Protein AF-A0A1G5HYI9-F1 (afdb_monomer_lite)

Secondary structure (DSSP, 8-state):
-HHHHHHHHHHHHHHHHHHHHHHHH---GGGGGGS-HHHHHHHHHHHHT----HHHHHHHHHHHHHHHHHHHHHHHHHHHHHHTT--HHHHHHHHHHHHHHHHHHIIIIIIIIIIIIS-HHHHH-GGGTT-GGGG-TTTTHHHHHHHHHHHHHHHHHHHHHHHH-

Sequence (165 aa):
MRLTIFLAIAGCVLLFAMIWVATVTMPFSALAKNFPIDVQDSLKPRIDSLPMSPIRVIGGILLILLMLAWLGLFIWGGIDGRNNDYRFWDHAIRFLIIGGAVKAFDIGCLDYILLTKTHFFQHYFPETEGCKGWQQFGYNRKQQIRQCIIIPICSFIGAWIFCYI

Radius of gyration: 17.91 Å; chains: 1; bounding box: 47×27×47 Å

pLDDT: mean 94.4, std 3.92, range [77.81, 98.56]

Foldseek 3Di:
DVLLVVLLVLLLVLVVVLVLLCLQQVLDLVVLVVFDPLLSVLCVVVSVVPDHDPSSVVSVVVSVVSVVVSVVSLVVLLVVCVVVVHALVSQLVSLCSSLVSNLCCCQPPVQACVQAVDCNNCVSVVSCPPPCRSNDRCPVVVVSVVSVVVSSVVSSVSSVVSNVD

Structure (mmCIF, N/CA/C/O backbone):
data_AF-A0A1G5HYI9-F1
#
_entry.id   AF-A0A1G5HYI9-F1
#
loop_
_atom_site.group_PDB
_atom_site.id
_atom_site.type_symbol
_atom_site.label_atom_id
_atom_site.label_alt_id
_atom_site.label_comp_id
_atom_site.label_asym_id
_atom_site.label_entity_id
_atom_site.label_seq_id
_atom_site.pdbx_PDB_ins_code
_atom_site.Cartn_x
_atom_site.Cartn_y
_atom_site.Cartn_z
_atom_site.occupancy
_atom_site.B_iso_or_equiv
_atom_site.auth_seq_id
_atom_site.auth_comp_id
_atom_site.auth_asym_id
_atom_site.auth_atom_id
_atom_site.pdbx_PDB_model_num
ATOM 1 N N . MET A 1 1 ? 6.435 -8.837 -18.883 1.00 77.81 1 MET A N 1
ATOM 2 C CA . MET A 1 1 ? 5.049 -8.364 -18.619 1.00 77.81 1 MET A CA 1
ATOM 3 C C . MET A 1 1 ? 4.222 -9.244 -17.688 1.00 77.81 1 MET A C 1
ATOM 5 O O . MET A 1 1 ? 3.650 -8.693 -16.758 1.00 77.81 1 MET A O 1
ATOM 9 N N . ARG A 1 2 ? 4.173 -10.576 -17.850 1.00 91.81 2 ARG A N 1
ATOM 10 C CA . ARG A 1 2 ? 3.378 -11.453 -16.959 1.00 91.81 2 ARG A CA 1
ATOM 11 C C . ARG A 1 2 ? 3.714 -11.288 -15.470 1.00 91.81 2 ARG A C 1
ATOM 13 O O . ARG A 1 2 ? 2.809 -11.091 -14.668 1.00 91.81 2 ARG A O 1
ATOM 20 N N . LEU A 1 3 ? 5.006 -11.264 -15.120 1.00 95.88 3 LEU A N 1
ATOM 21 C CA . LEU A 1 3 ? 5.424 -11.045 -13.731 1.00 95.88 3 LEU A CA 1
ATOM 22 C C . LEU A 1 3 ? 5.010 -9.662 -13.207 1.00 95.88 3 LEU A C 1
ATOM 24 O O . LEU A 1 3 ? 4.594 -9.554 -12.066 1.00 95.88 3 LEU A O 1
ATOM 28 N N . THR A 1 4 ? 5.059 -8.608 -14.027 1.00 97.00 4 THR A N 1
ATOM 29 C CA . THR A 1 4 ? 4.615 -7.264 -13.611 1.00 97.00 4 THR A CA 1
ATOM 30 C C . THR A 1 4 ? 3.149 -7.267 -13.188 1.00 97.00 4 THR A C 1
ATOM 32 O O . THR A 1 4 ? 2.813 -6.710 -12.150 1.00 97.00 4 THR A O 1
ATOM 35 N N . ILE A 1 5 ? 2.288 -7.929 -13.966 1.00 97.62 5 ILE A N 1
ATOM 36 C CA . ILE A 1 5 ? 0.861 -8.058 -13.651 1.00 97.62 5 ILE A CA 1
ATOM 37 C C . ILE A 1 5 ? 0.680 -8.860 -12.359 1.00 97.62 5 ILE A C 1
ATOM 39 O O . ILE A 1 5 ? -0.076 -8.446 -11.485 1.00 97.62 5 ILE A O 1
ATOM 43 N N . PHE A 1 6 ? 1.413 -9.965 -12.206 1.00 98.25 6 PHE A N 1
ATOM 44 C CA . PHE A 1 6 ? 1.390 -10.751 -10.974 1.00 98.25 6 PHE A CA 1
ATOM 45 C C . PHE A 1 6 ? 1.796 -9.916 -9.749 1.00 98.25 6 PHE A C 1
ATOM 47 O O . PHE A 1 6 ? 1.071 -9.906 -8.760 1.00 98.25 6 PHE A O 1
ATOM 54 N N . LEU A 1 7 ? 2.903 -9.169 -9.826 1.00 98.25 7 LEU A N 1
ATOM 55 C CA . LEU A 1 7 ? 3.381 -8.309 -8.738 1.00 98.25 7 LEU A CA 1
ATOM 56 C C . LEU A 1 7 ? 2.397 -7.175 -8.423 1.00 98.25 7 LEU A C 1
ATOM 58 O O . LEU A 1 7 ? 2.216 -6.840 -7.257 1.00 98.25 7 LEU A O 1
ATOM 62 N N . ALA A 1 8 ? 1.731 -6.613 -9.434 1.00 98.31 8 ALA A N 1
ATOM 63 C CA . ALA A 1 8 ? 0.683 -5.615 -9.243 1.00 98.31 8 ALA A CA 1
ATOM 64 C C . ALA A 1 8 ? -0.512 -6.191 -8.464 1.00 98.31 8 ALA A C 1
ATOM 66 O O . ALA A 1 8 ? -0.936 -5.609 -7.467 1.00 98.31 8 ALA A O 1
ATOM 67 N N . ILE A 1 9 ? -1.009 -7.366 -8.867 1.00 98.44 9 ILE A N 1
ATOM 68 C CA . ILE A 1 9 ? -2.105 -8.058 -8.173 1.00 98.44 9 ILE A CA 1
ATOM 69 C C . ILE A 1 9 ? -1.686 -8.431 -6.746 1.00 98.44 9 ILE A C 1
ATOM 71 O O . ILE A 1 9 ? -2.422 -8.155 -5.800 1.00 98.44 9 ILE A O 1
ATOM 75 N N . ALA A 1 10 ? -0.493 -9.005 -6.576 1.00 98.50 10 ALA A N 1
ATOM 76 C CA . ALA A 1 10 ? 0.056 -9.336 -5.265 1.00 98.50 10 ALA A CA 1
ATOM 77 C C . ALA A 1 10 ? 0.169 -8.089 -4.374 1.00 98.50 10 ALA A C 1
ATOM 79 O O . ALA A 1 10 ? -0.177 -8.146 -3.198 1.00 98.50 10 ALA A O 1
ATOM 80 N N . GLY A 1 11 ? 0.567 -6.944 -4.936 1.00 98.44 11 GLY A N 1
ATOM 81 C CA . GLY A 1 11 ? 0.605 -5.663 -4.234 1.00 98.44 11 GLY A CA 1
ATOM 82 C C . GLY A 1 11 ? -0.766 -5.223 -3.721 1.00 98.44 11 GLY A C 1
ATOM 83 O O . GLY A 1 11 ? -0.867 -4.777 -2.578 1.00 98.44 11 GLY A O 1
ATOM 84 N N . CYS A 1 12 ? -1.826 -5.389 -4.519 1.00 98.56 12 CYS A N 1
ATOM 85 C CA . CYS A 1 12 ? -3.200 -5.099 -4.096 1.00 98.56 12 CYS A CA 1
ATOM 86 C C . CYS A 1 12 ? -3.656 -6.032 -2.965 1.00 98.56 12 CYS A C 1
ATOM 88 O O . CYS A 1 12 ? -4.233 -5.571 -1.980 1.00 98.56 12 CYS A O 1
ATOM 90 N N . VAL A 1 13 ? -3.354 -7.330 -3.073 1.00 98.50 13 VAL A N 1
ATOM 91 C CA . VAL A 1 13 ? -3.676 -8.326 -2.036 1.00 98.50 13 VAL A CA 1
ATOM 92 C C . VAL A 1 13 ? -2.945 -8.012 -0.733 1.00 98.50 13 VAL A C 1
ATOM 94 O O . VAL A 1 13 ? -3.567 -8.009 0.326 1.00 98.50 13 VAL A O 1
ATOM 97 N N . LEU A 1 14 ? -1.648 -7.698 -0.797 1.00 98.50 14 LEU A N 1
ATOM 98 C CA . LEU A 1 14 ? -0.866 -7.307 0.375 1.00 98.50 14 LEU A CA 1
ATOM 99 C C . LEU A 1 14 ? -1.399 -6.018 1.003 1.00 98.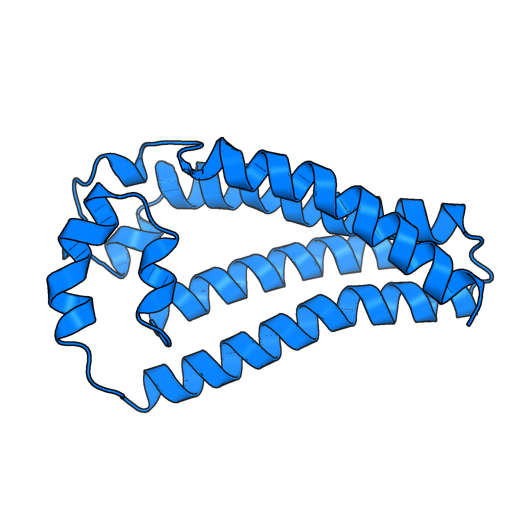50 14 LEU A C 1
ATOM 101 O O . LEU A 1 14 ? -1.490 -5.943 2.224 1.00 98.50 14 LEU A O 1
ATOM 105 N N . LEU A 1 15 ? -1.792 -5.025 0.198 1.00 97.88 15 LEU A N 1
ATOM 106 C CA . LEU A 1 15 ? -2.396 -3.797 0.717 1.00 97.88 15 LEU A CA 1
ATOM 107 C C . LEU A 1 15 ? -3.706 -4.083 1.459 1.00 97.88 15 LEU A C 1
ATOM 109 O O . LEU A 1 15 ? -3.879 -3.625 2.587 1.00 97.88 15 LEU A O 1
ATOM 113 N N . PHE A 1 16 ? -4.597 -4.882 0.868 1.00 98.06 16 PHE A N 1
ATOM 114 C CA . PHE A 1 16 ? -5.828 -5.297 1.537 1.00 98.06 16 PHE A CA 1
ATOM 115 C C . PHE A 1 16 ? -5.536 -6.068 2.831 1.00 98.06 16 PHE A C 1
ATOM 117 O O . PHE A 1 16 ? -6.118 -5.762 3.868 1.00 98.06 16 PHE A O 1
ATOM 124 N N . ALA A 1 17 ? -4.590 -7.011 2.804 1.00 98.31 17 ALA A N 1
ATOM 125 C CA . ALA A 1 17 ? -4.182 -7.765 3.985 1.00 98.31 17 ALA A CA 1
ATOM 126 C C . ALA A 1 17 ? -3.634 -6.849 5.092 1.00 98.31 17 ALA A C 1
ATOM 128 O O . ALA A 1 17 ? -3.970 -7.044 6.256 1.00 98.31 17 ALA A O 1
ATOM 129 N N . MET A 1 18 ? -2.851 -5.818 4.750 1.00 97.88 18 MET A N 1
ATOM 130 C CA . MET A 1 18 ? -2.369 -4.830 5.721 1.00 97.88 18 MET A CA 1
ATOM 131 C C . MET A 1 18 ? -3.524 -4.069 6.376 1.00 97.88 18 MET A C 1
ATOM 133 O O . MET A 1 18 ? -3.545 -3.954 7.601 1.00 97.88 18 MET A O 1
ATOM 137 N N . ILE A 1 19 ? -4.501 -3.594 5.593 1.00 96.25 19 ILE A N 1
ATOM 138 C CA . ILE A 1 19 ? -5.700 -2.931 6.132 1.00 96.25 19 ILE A CA 1
ATOM 139 C C . ILE A 1 19 ? -6.500 -3.883 7.014 1.00 96.25 19 ILE A C 1
ATOM 141 O O . ILE A 1 19 ? -6.939 -3.499 8.098 1.00 96.25 19 ILE A O 1
ATOM 145 N N . TRP A 1 20 ? -6.664 -5.131 6.588 1.00 96.88 20 TRP A N 1
ATOM 146 C CA . TRP A 1 20 ? -7.429 -6.113 7.337 1.00 96.88 20 TRP A CA 1
ATOM 147 C C . TRP A 1 20 ? -6.765 -6.456 8.672 1.00 96.88 20 TRP A C 1
ATOM 149 O O . TRP A 1 20 ? -7.416 -6.370 9.711 1.00 96.88 20 TRP A O 1
ATOM 159 N N . VAL A 1 21 ? -5.461 -6.744 8.675 1.00 97.31 21 VAL A N 1
ATOM 160 C CA . VAL A 1 21 ? -4.687 -6.987 9.901 1.00 97.31 21 VAL A CA 1
ATOM 161 C C . VAL A 1 21 ? -4.741 -5.767 10.815 1.00 97.31 21 VAL A C 1
ATOM 163 O O . VAL A 1 21 ? -5.081 -5.898 11.988 1.00 97.31 21 VAL A O 1
ATOM 166 N N . ALA A 1 22 ? -4.490 -4.570 10.277 1.00 95.50 22 ALA A N 1
ATOM 167 C CA . ALA A 1 22 ? -4.568 -3.327 11.037 1.00 95.50 22 ALA A CA 1
ATOM 168 C C . ALA A 1 22 ? -5.943 -3.132 11.697 1.00 95.50 22 ALA A C 1
ATOM 170 O O . ALA A 1 22 ? -6.004 -2.728 12.855 1.00 95.50 22 ALA A O 1
ATOM 171 N N . THR A 1 23 ? -7.022 -3.466 10.988 1.00 93.88 23 THR A N 1
ATOM 172 C CA . THR A 1 23 ? -8.408 -3.331 11.460 1.00 93.88 23 THR A CA 1
ATOM 173 C C . THR A 1 23 ? -8.754 -4.372 12.526 1.00 93.88 23 THR A C 1
ATOM 175 O O . THR A 1 23 ? -9.263 -4.020 13.585 1.00 93.88 23 THR A O 1
ATOM 178 N N . VAL A 1 24 ? -8.444 -5.648 12.281 1.00 93.94 24 VAL A N 1
ATOM 179 C CA . VAL A 1 24 ? -8.801 -6.764 13.173 1.00 93.94 24 VAL A CA 1
ATOM 180 C C . VAL A 1 24 ? -8.024 -6.701 14.477 1.00 93.94 24 VAL A C 1
ATOM 182 O O . VAL A 1 24 ? -8.589 -6.877 15.554 1.00 93.94 24 VAL A O 1
ATOM 185 N N . THR A 1 25 ? -6.709 -6.498 14.391 1.00 93.50 25 THR A N 1
ATOM 186 C CA . THR A 1 25 ? -5.848 -6.628 15.568 1.00 93.50 25 THR A CA 1
ATOM 187 C C . THR A 1 25 ? -5.612 -5.300 16.264 1.00 93.50 25 THR A C 1
ATOM 189 O O . THR A 1 25 ? -5.182 -5.312 17.408 1.00 93.50 25 THR A O 1
ATOM 192 N N . MET A 1 26 ? -5.829 -4.170 15.581 1.00 91.50 26 MET A N 1
ATOM 193 C CA . MET A 1 26 ? -5.533 -2.816 16.059 1.00 91.50 26 MET A CA 1
ATOM 194 C C . MET A 1 26 ? -4.188 -2.724 16.810 1.00 91.50 26 MET A C 1
ATOM 196 O O . MET A 1 26 ? -4.137 -2.418 18.009 1.00 91.50 26 MET A O 1
ATOM 200 N N . PRO A 1 27 ? -3.065 -3.045 16.136 1.00 90.62 27 PRO A N 1
ATOM 201 C CA . PRO A 1 27 ? -1.790 -3.244 16.818 1.00 90.62 27 PRO A CA 1
ATOM 202 C C . PRO A 1 27 ? -1.288 -1.943 17.460 1.00 90.62 27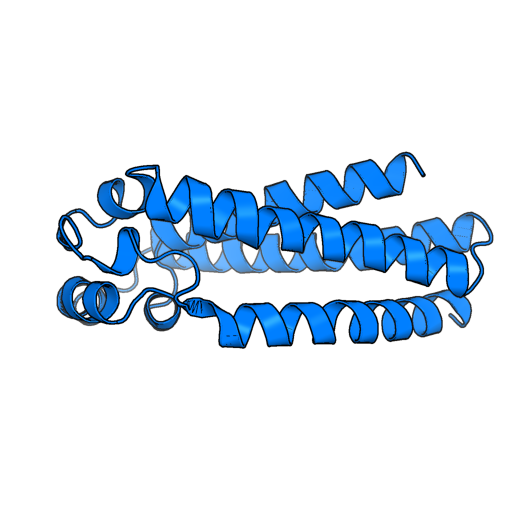 PRO A C 1
ATOM 204 O O . PRO A 1 27 ? -0.868 -1.936 18.618 1.00 90.62 27 PRO A O 1
ATOM 207 N N . PHE A 1 28 ? -1.454 -0.812 16.769 1.00 88.31 28 PHE A N 1
ATOM 208 C CA . PHE A 1 28 ? -1.051 0.511 17.241 1.00 88.31 28 PHE A CA 1
ATOM 209 C C . PHE A 1 28 ? -2.245 1.465 17.274 1.00 88.31 28 PHE A C 1
ATOM 211 O O . PHE A 1 28 ? -2.938 1.627 16.272 1.00 88.31 28 PHE A O 1
ATOM 218 N N . SER A 1 29 ? -2.436 2.169 18.393 1.00 85.62 29 SER A N 1
ATOM 219 C CA . SER A 1 29 ? -3.475 3.201 18.551 1.00 85.62 29 SER A CA 1
ATOM 220 C C . SER A 1 29 ? -3.373 4.306 17.495 1.00 85.62 29 SER A C 1
ATOM 222 O O . SER A 1 29 ? -4.381 4.817 17.016 1.00 85.62 29 SER A O 1
ATOM 224 N N . ALA A 1 30 ? -2.149 4.626 17.066 1.00 88.62 30 ALA A N 1
ATOM 225 C CA . ALA A 1 30 ? -1.880 5.623 16.035 1.00 88.62 30 ALA A CA 1
ATOM 226 C C . ALA A 1 30 ? -2.539 5.313 14.679 1.00 88.62 30 ALA A C 1
ATOM 228 O O . ALA A 1 30 ? -2.758 6.245 13.908 1.00 88.62 30 ALA A O 1
ATOM 229 N N . LEU A 1 31 ? -2.890 4.052 14.393 1.00 91.00 31 LEU A N 1
ATOM 230 C CA . LEU A 1 31 ? -3.578 3.680 13.153 1.00 91.00 31 LEU A CA 1
ATOM 231 C C . LEU A 1 31 ? -4.979 4.294 13.056 1.00 91.00 31 LEU A C 1
ATOM 233 O O . LEU A 1 31 ? -5.445 4.534 11.944 1.00 91.00 31 LEU A O 1
ATOM 237 N N . ALA A 1 32 ? -5.604 4.632 14.191 1.00 90.88 32 ALA A N 1
ATOM 238 C CA . ALA A 1 32 ? -6.917 5.269 14.219 1.00 90.88 32 ALA A CA 1
ATOM 239 C C . ALA A 1 32 ? -6.895 6.633 13.520 1.00 90.88 32 ALA A C 1
ATOM 241 O O . ALA A 1 32 ? -7.880 7.022 12.905 1.00 90.88 32 ALA A O 1
ATOM 242 N N . LYS A 1 33 ? -5.743 7.323 13.520 1.00 90.69 33 LYS A N 1
ATOM 243 C CA . LYS A 1 33 ? -5.561 8.630 12.865 1.00 90.69 33 LYS A CA 1
ATOM 244 C C . LYS A 1 33 ? -5.813 8.600 11.356 1.00 90.69 33 LYS A C 1
ATOM 246 O O . LYS A 1 33 ? -5.977 9.656 10.752 1.00 90.69 33 LYS A O 1
ATOM 251 N N . ASN A 1 34 ? -5.808 7.413 10.749 1.00 89.94 34 ASN A N 1
ATOM 252 C CA . ASN A 1 34 ? -6.082 7.244 9.328 1.00 89.94 34 ASN A CA 1
ATOM 253 C C . ASN A 1 34 ? -7.585 7.234 9.008 1.00 89.94 34 ASN A C 1
ATOM 255 O O . ASN A 1 34 ? -7.941 7.371 7.839 1.00 89.94 34 ASN A O 1
ATOM 259 N N . PHE A 1 35 ? -8.463 7.078 10.002 1.00 92.25 35 PHE A N 1
ATOM 260 C CA . PHE A 1 35 ? -9.914 7.100 9.812 1.00 92.25 35 PHE A CA 1
ATOM 261 C C . PHE A 1 35 ? -10.471 8.531 9.708 1.00 92.25 35 PHE A C 1
ATOM 263 O O . PHE A 1 35 ? -9.777 9.492 10.047 1.00 92.25 35 PHE A O 1
ATOM 270 N N . PRO A 1 36 ? -11.719 8.711 9.245 1.00 93.12 36 PRO A N 1
ATOM 271 C CA . PRO A 1 36 ? -12.428 9.988 9.337 1.00 93.12 36 PRO A CA 1
ATOM 272 C C . PRO A 1 36 ? -12.506 10.528 10.776 1.00 93.12 36 PRO A C 1
ATOM 274 O O . PRO A 1 36 ? -12.447 9.764 11.734 1.00 93.12 36 PRO A O 1
ATOM 277 N N . ILE A 1 37 ? -12.636 11.846 10.943 1.00 92.00 37 ILE A N 1
ATOM 278 C CA . ILE A 1 37 ? -12.540 12.501 12.264 1.00 92.00 37 ILE A CA 1
ATOM 279 C C . ILE A 1 37 ? -13.660 12.048 13.217 1.00 92.00 37 ILE A C 1
ATOM 281 O O . ILE A 1 37 ? -13.390 11.719 14.364 1.00 92.00 37 ILE A O 1
ATOM 285 N N . ASP A 1 38 ? -14.899 11.953 12.739 1.00 94.06 38 ASP A N 1
ATOM 286 C CA . ASP A 1 38 ? -16.041 11.501 13.545 1.00 94.06 38 ASP A CA 1
ATOM 287 C C . ASP A 1 38 ? -15.916 10.032 13.982 1.00 94.06 38 ASP A C 1
ATOM 289 O O . ASP A 1 38 ? -16.304 9.659 15.093 1.00 94.06 38 ASP A O 1
ATOM 293 N N . VAL A 1 39 ? -15.315 9.202 13.127 1.00 94.69 39 VAL A N 1
ATOM 294 C CA . VAL A 1 39 ? -14.937 7.825 13.459 1.00 94.69 39 VAL A CA 1
ATOM 295 C C . VAL A 1 39 ? -13.847 7.810 14.529 1.00 94.69 39 VAL A C 1
ATOM 297 O O . VAL A 1 39 ? -13.940 7.033 15.476 1.00 94.69 39 VAL A O 1
ATOM 300 N N . GLN A 1 40 ? -12.823 8.661 14.408 1.00 94.31 40 GLN A N 1
ATOM 301 C CA . GLN A 1 40 ? -11.752 8.765 15.405 1.00 94.31 40 GLN A CA 1
ATOM 302 C C . GLN A 1 40 ? -12.303 9.118 16.784 1.00 94.31 40 GLN A C 1
ATOM 304 O O . GLN A 1 40 ? -11.935 8.472 17.764 1.00 94.31 40 GLN A O 1
ATOM 309 N N . ASP A 1 41 ? -13.197 10.103 16.850 1.00 94.56 41 ASP A N 1
ATOM 310 C CA . ASP A 1 41 ? -13.810 10.547 18.100 1.00 94.56 41 ASP A CA 1
ATOM 311 C C . ASP A 1 41 ? -14.629 9.426 18.752 1.00 94.56 41 ASP A C 1
ATOM 313 O O . ASP A 1 41 ? -14.520 9.198 19.957 1.00 94.56 41 ASP A O 1
ATOM 317 N N . SER A 1 42 ? -15.378 8.671 17.944 1.00 94.44 42 SER A N 1
ATOM 318 C CA . SER A 1 42 ? -16.186 7.535 18.410 1.00 94.44 42 SER A CA 1
ATOM 319 C C . SER A 1 42 ? -15.323 6.350 18.863 1.00 94.44 42 SER A C 1
ATOM 321 O O . SER A 1 42 ? -15.662 5.654 19.817 1.00 94.44 42 SER A O 1
ATOM 323 N N . LEU A 1 43 ? -14.173 6.137 18.216 1.00 93.38 43 LEU A N 1
ATOM 324 C CA . LEU A 1 43 ? -13.248 5.048 18.530 1.00 93.38 43 LEU A CA 1
ATOM 325 C C . LEU A 1 43 ? -12.343 5.368 19.731 1.00 93.38 43 LEU A C 1
ATOM 327 O O . LEU A 1 43 ? -11.837 4.457 20.390 1.00 93.38 43 LEU A O 1
ATOM 331 N N . LYS A 1 44 ? -12.134 6.654 20.036 1.00 92.19 44 LYS A N 1
ATOM 332 C CA . LYS A 1 44 ? -11.192 7.135 21.055 1.00 92.19 44 LYS A CA 1
ATOM 333 C C . LYS A 1 44 ? -11.326 6.441 22.419 1.00 92.19 44 LYS A C 1
ATOM 335 O O . LYS A 1 44 ? -10.294 5.987 22.912 1.00 92.19 44 LYS A O 1
ATOM 340 N N . PRO A 1 45 ? -12.530 6.253 23.006 1.00 92.31 45 PRO A N 1
ATOM 341 C CA . PRO A 1 45 ? -12.661 5.575 24.296 1.00 92.31 45 PRO A CA 1
ATOM 342 C C . PRO A 1 45 ? -12.083 4.156 24.284 1.00 92.31 45 PRO A C 1
ATOM 344 O O . PRO A 1 45 ? -11.385 3.770 25.218 1.00 92.31 45 PRO A O 1
ATOM 347 N N . ARG A 1 46 ? -12.307 3.401 23.197 1.00 89.56 46 ARG A N 1
ATOM 348 C CA . ARG A 1 46 ? -11.745 2.057 23.019 1.00 89.56 46 ARG A CA 1
ATOM 349 C C . ARG A 1 46 ? -10.231 2.104 22.858 1.00 89.56 46 ARG A C 1
ATOM 351 O O . ARG A 1 46 ? -9.540 1.272 23.437 1.00 89.56 46 ARG A O 1
ATOM 358 N N . ILE A 1 47 ? -9.710 3.048 22.070 1.00 88.19 47 ILE A N 1
ATOM 359 C CA . ILE A 1 47 ? -8.263 3.214 21.855 1.00 88.19 47 ILE A CA 1
ATOM 360 C C . ILE A 1 47 ? -7.529 3.531 23.157 1.00 88.19 47 ILE A C 1
ATOM 362 O O . ILE A 1 47 ? -6.485 2.933 23.419 1.00 88.19 47 ILE A O 1
ATOM 366 N N . ASP A 1 48 ? -8.081 4.427 23.971 1.00 87.50 48 ASP A N 1
ATOM 367 C CA . ASP A 1 48 ? -7.475 4.850 25.234 1.00 87.50 48 ASP A CA 1
ATOM 368 C C . ASP A 1 48 ? -7.510 3.725 26.282 1.00 87.50 48 ASP A C 1
ATOM 370 O O . ASP A 1 48 ? -6.592 3.599 27.092 1.00 87.50 48 ASP A O 1
ATOM 374 N N . SER A 1 49 ? -8.526 2.858 26.233 1.00 85.44 49 SER A N 1
ATOM 375 C CA . SER A 1 49 ? -8.663 1.715 27.139 1.00 85.44 49 SER A CA 1
ATOM 376 C C . SER A 1 49 ? -8.035 0.416 26.624 1.00 85.44 49 SER A C 1
ATOM 378 O O . SER A 1 49 ? -8.126 -0.600 27.309 1.00 85.44 49 SER A O 1
ATOM 380 N N . LEU A 1 50 ? -7.461 0.388 25.414 1.00 82.44 50 LEU A N 1
ATOM 381 C CA . LEU A 1 50 ? -6.982 -0.838 24.764 1.00 82.44 50 LEU A CA 1
ATOM 382 C C . LEU A 1 50 ? -5.665 -1.315 25.410 1.00 82.44 50 LEU A C 1
ATOM 384 O O . LEU A 1 50 ? -4.609 -0.724 25.147 1.00 82.44 50 LEU A O 1
ATOM 388 N N . PRO A 1 51 ? -5.662 -2.416 26.191 1.00 83.38 51 PRO A N 1
ATOM 389 C CA . PRO A 1 51 ? -4.431 -2.935 26.776 1.00 83.38 51 PRO A CA 1
ATOM 390 C C . PRO A 1 51 ? -3.531 -3.525 25.686 1.00 83.38 51 PRO A C 1
ATOM 392 O O . PRO A 1 51 ? -3.996 -3.913 24.606 1.00 83.38 51 PRO A O 1
ATOM 395 N N . MET A 1 52 ? -2.228 -3.627 25.954 1.00 81.62 52 MET A N 1
ATOM 396 C CA . MET A 1 52 ? -1.369 -4.469 25.121 1.00 81.62 52 MET A CA 1
ATOM 397 C C . MET A 1 52 ? -1.768 -5.931 25.319 1.00 81.62 52 MET A C 1
ATOM 399 O O . MET A 1 52 ? -1.775 -6.434 26.438 1.00 81.62 52 MET A O 1
ATOM 403 N N . SER A 1 53 ? -2.116 -6.601 24.222 1.00 88.88 53 SER A N 1
ATOM 404 C CA . SER A 1 53 ? -2.540 -8.000 24.211 1.00 88.88 53 SER A CA 1
ATOM 405 C C . SER A 1 53 ? -1.695 -8.809 23.220 1.00 88.88 53 SER A C 1
ATOM 407 O O . SER A 1 53 ? -1.150 -8.231 22.271 1.00 88.88 53 SER A O 1
ATOM 409 N N . PRO A 1 54 ? -1.598 -10.143 23.378 1.00 92.62 54 PRO A N 1
ATOM 410 C CA . PRO A 1 54 ? -0.864 -10.992 22.438 1.00 92.62 54 PRO A CA 1
ATOM 411 C C . PRO A 1 54 ? -1.324 -10.820 20.984 1.00 92.62 54 PRO A C 1
ATOM 413 O O . PRO A 1 54 ? -0.498 -10.781 20.078 1.00 92.62 54 PRO A O 1
ATOM 416 N N . ILE A 1 55 ? -2.628 -10.619 20.760 1.00 91.94 55 ILE A N 1
ATOM 417 C CA . ILE A 1 55 ? -3.205 -10.381 19.427 1.00 91.94 55 ILE A CA 1
ATOM 418 C C . ILE A 1 55 ? -2.643 -9.100 18.800 1.00 91.94 55 ILE A C 1
ATOM 420 O O . ILE A 1 55 ? -2.321 -9.091 17.615 1.00 91.94 55 ILE A O 1
ATOM 424 N N . ARG A 1 56 ? -2.468 -8.031 19.586 1.00 93.25 56 ARG A N 1
ATOM 425 C CA . ARG A 1 56 ? -1.895 -6.765 19.102 1.00 93.25 56 ARG A CA 1
ATOM 426 C C . ARG A 1 56 ? -0.419 -6.902 18.756 1.00 93.25 56 ARG A C 1
ATOM 428 O O . ARG A 1 56 ? 0.019 -6.352 17.750 1.00 93.25 56 ARG A O 1
ATOM 435 N N . VAL A 1 57 ? 0.335 -7.658 19.554 1.00 95.12 57 VAL A N 1
ATOM 436 C CA . VAL A 1 57 ? 1.751 -7.949 19.277 1.00 95.12 57 VAL A CA 1
ATOM 437 C C . VAL A 1 57 ? 1.884 -8.757 17.987 1.00 95.12 57 VAL A C 1
ATOM 439 O O . VAL A 1 57 ? 2.628 -8.359 17.093 1.00 95.12 57 VAL A O 1
ATOM 442 N N . ILE A 1 58 ? 1.114 -9.840 17.854 1.00 96.19 58 ILE A N 1
ATOM 443 C CA . ILE A 1 58 ? 1.090 -10.675 16.646 1.00 96.19 58 ILE A CA 1
ATOM 444 C C . ILE A 1 58 ? 0.669 -9.846 15.431 1.00 96.19 58 ILE A C 1
ATOM 446 O O . ILE A 1 58 ? 1.322 -9.907 14.393 1.00 96.19 58 ILE A O 1
ATOM 450 N N . GLY A 1 59 ? -0.371 -9.024 15.567 1.00 96.56 59 GLY A N 1
ATOM 451 C CA . GLY A 1 59 ? -0.826 -8.118 14.521 1.00 96.56 59 GLY A CA 1
ATOM 452 C C . GLY A 1 59 ? 0.238 -7.112 14.090 1.00 96.56 59 GLY A C 1
ATOM 453 O O . GLY A 1 59 ? 0.409 -6.869 12.900 1.00 96.56 59 GLY A O 1
ATOM 454 N N . GLY A 1 60 ? 1.005 -6.570 15.040 1.00 96.56 60 GLY A N 1
ATOM 455 C CA . GLY A 1 60 ? 2.124 -5.673 14.759 1.00 96.56 60 GLY A CA 1
ATOM 456 C C . GLY A 1 60 ? 3.243 -6.369 13.985 1.00 96.56 60 GLY A C 1
ATOM 457 O O . GLY A 1 60 ? 3.704 -5.843 12.975 1.00 96.56 60 GLY A O 1
ATOM 458 N N . ILE A 1 61 ? 3.631 -7.577 14.410 1.00 97.50 61 ILE A N 1
ATOM 459 C CA . ILE A 1 61 ? 4.620 -8.404 13.702 1.00 97.50 61 ILE A CA 1
ATOM 460 C C . ILE A 1 61 ? 4.131 -8.711 12.284 1.00 97.50 61 ILE A C 1
ATOM 462 O O . ILE A 1 61 ? 4.864 -8.506 11.320 1.00 97.50 61 ILE A O 1
ATOM 466 N N . LEU A 1 62 ? 2.880 -9.150 12.142 1.00 98.00 62 LEU A N 1
ATOM 467 C CA . LEU A 1 62 ? 2.296 -9.489 10.849 1.00 98.00 62 LEU A CA 1
ATOM 468 C C . LEU A 1 62 ? 2.229 -8.271 9.921 1.00 98.00 62 LEU A C 1
ATOM 470 O O . LEU A 1 62 ? 2.567 -8.384 8.747 1.00 98.00 62 LEU A O 1
ATOM 474 N N . LEU A 1 63 ? 1.864 -7.098 10.442 1.00 97.50 63 LEU A N 1
ATOM 475 C CA . LEU A 1 63 ? 1.842 -5.857 9.672 1.00 97.50 63 LEU A CA 1
ATOM 476 C C . LEU A 1 63 ? 3.243 -5.478 9.165 1.00 97.50 63 LEU A C 1
ATOM 478 O O . LEU A 1 63 ? 3.384 -5.089 8.007 1.00 97.50 63 LEU A O 1
ATOM 482 N N . ILE A 1 64 ? 4.284 -5.648 9.991 1.00 97.81 64 ILE A N 1
ATOM 483 C CA . ILE A 1 64 ? 5.680 -5.437 9.577 1.00 97.81 64 ILE A CA 1
ATOM 484 C C . ILE A 1 64 ? 6.069 -6.427 8.476 1.00 97.81 64 ILE A C 1
ATOM 486 O O . ILE A 1 64 ? 6.618 -6.012 7.459 1.00 97.81 64 ILE A O 1
ATOM 490 N N . LEU A 1 65 ? 5.756 -7.716 8.635 1.00 98.44 65 LEU A N 1
ATOM 491 C CA . LEU A 1 65 ? 6.056 -8.738 7.627 1.00 98.44 65 LEU A CA 1
ATOM 492 C C . LEU A 1 65 ? 5.352 -8.454 6.294 1.00 98.44 65 LEU A C 1
ATOM 494 O O . LEU A 1 65 ? 5.974 -8.571 5.241 1.00 98.44 65 LEU A O 1
ATOM 498 N N . LEU A 1 66 ? 4.086 -8.031 6.328 1.00 98.25 66 LEU A N 1
ATOM 499 C CA . LEU A 1 66 ? 3.339 -7.639 5.131 1.00 98.25 66 LEU A CA 1
ATOM 500 C C . LEU A 1 66 ? 3.942 -6.398 4.464 1.00 98.25 66 LEU A C 1
ATOM 502 O O . LEU A 1 66 ? 4.049 -6.358 3.240 1.00 98.25 66 LEU A O 1
ATOM 506 N N . MET A 1 67 ? 4.389 -5.413 5.248 1.00 97.25 67 MET A N 1
ATOM 507 C CA . MET A 1 67 ? 5.066 -4.227 4.721 1.00 97.25 67 MET A CA 1
ATOM 508 C C . MET A 1 67 ? 6.413 -4.585 4.075 1.00 97.25 67 MET A C 1
ATOM 510 O O . MET A 1 67 ? 6.727 -4.093 2.992 1.00 97.25 67 MET A O 1
ATOM 514 N N . LEU A 1 68 ? 7.186 -5.484 4.693 1.00 98.31 68 LEU A N 1
ATOM 515 C CA . LEU A 1 68 ? 8.429 -6.009 4.122 1.00 98.31 68 LEU A CA 1
ATOM 516 C C . LEU A 1 68 ? 8.171 -6.802 2.838 1.00 98.31 68 LEU A C 1
ATOM 518 O O . LEU A 1 68 ? 8.892 -6.617 1.862 1.00 98.31 68 LEU A O 1
ATOM 522 N N . ALA A 1 69 ? 7.127 -7.635 2.801 1.00 98.19 69 ALA A N 1
ATOM 523 C CA . ALA A 1 69 ? 6.724 -8.353 1.595 1.00 98.19 69 ALA A CA 1
ATOM 524 C C . ALA A 1 69 ? 6.318 -7.382 0.476 1.00 98.19 69 ALA A C 1
ATOM 526 O O . ALA A 1 69 ? 6.720 -7.563 -0.672 1.00 98.19 69 ALA A O 1
ATOM 527 N N . TRP A 1 70 ? 5.583 -6.318 0.813 1.00 97.50 70 TRP A N 1
ATOM 528 C CA . TRP A 1 70 ? 5.174 -5.293 -0.143 1.00 97.50 70 TRP A CA 1
ATOM 529 C C . TRP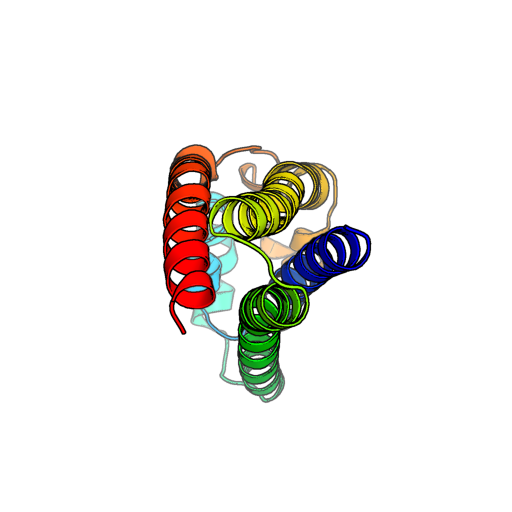 A 1 70 ? 6.382 -4.550 -0.730 1.00 97.50 70 TRP A C 1
ATOM 531 O O . TRP A 1 70 ? 6.465 -4.396 -1.945 1.00 97.50 70 TRP A O 1
ATOM 541 N N . LEU A 1 71 ? 7.367 -4.173 0.095 1.00 97.12 71 LEU A N 1
ATOM 542 C CA . LEU A 1 71 ? 8.646 -3.625 -0.383 1.00 97.12 71 LEU A CA 1
ATOM 543 C C . LEU A 1 71 ? 9.428 -4.646 -1.224 1.00 97.12 71 LEU A C 1
ATOM 545 O O . LEU A 1 71 ? 9.990 -4.306 -2.267 1.00 97.12 71 LEU A O 1
ATOM 549 N N . GLY A 1 72 ? 9.410 -5.910 -0.802 1.00 97.56 72 GLY A N 1
ATOM 550 C CA . GLY A 1 72 ? 10.023 -7.034 -1.498 1.00 97.56 72 GLY A CA 1
ATOM 551 C C . GLY A 1 72 ? 9.512 -7.210 -2.927 1.00 97.56 72 GLY A C 1
ATOM 552 O O . GLY A 1 72 ? 10.306 -7.553 -3.796 1.00 97.56 72 GLY A O 1
ATOM 553 N N . LEU A 1 73 ? 8.241 -6.896 -3.216 1.00 97.31 73 LEU A N 1
ATOM 554 C CA . LEU A 1 73 ? 7.703 -6.928 -4.585 1.00 97.31 73 LEU A CA 1
ATOM 555 C C . LEU A 1 73 ? 8.461 -5.986 -5.530 1.00 97.31 73 LEU A C 1
ATOM 557 O O . LEU A 1 73 ? 8.747 -6.359 -6.669 1.00 97.31 73 LEU A O 1
ATOM 561 N N . PHE A 1 74 ? 8.797 -4.777 -5.070 1.00 96.56 74 PHE A N 1
ATOM 562 C CA . PHE A 1 74 ? 9.537 -3.800 -5.875 1.00 96.56 74 PHE A CA 1
ATOM 563 C C . PHE A 1 74 ? 10.997 -4.208 -6.034 1.00 96.56 74 PHE A C 1
ATOM 565 O O . PHE A 1 74 ? 11.533 -4.122 -7.137 1.00 96.56 74 PHE A O 1
ATOM 572 N N . ILE A 1 75 ? 11.620 -4.716 -4.967 1.00 97.38 75 ILE A N 1
ATOM 573 C CA . ILE A 1 75 ? 12.995 -5.223 -5.025 1.00 97.38 75 ILE A CA 1
ATOM 574 C C . ILE A 1 75 ? 13.082 -6.401 -5.997 1.00 97.38 75 ILE A C 1
ATOM 576 O O . ILE A 1 75 ? 13.920 -6.402 -6.894 1.00 97.38 75 ILE A O 1
ATOM 580 N N . TRP A 1 76 ? 12.170 -7.366 -5.878 1.00 97.69 76 TRP A N 1
ATOM 581 C CA . TRP A 1 76 ? 12.095 -8.513 -6.774 1.00 97.69 76 TRP A CA 1
ATOM 582 C C . TRP A 1 76 ? 11.815 -8.092 -8.217 1.00 97.69 76 TRP A C 1
ATOM 584 O O . TRP A 1 76 ? 12.481 -8.561 -9.132 1.00 97.69 76 TRP A O 1
ATOM 594 N N . GLY A 1 77 ? 10.880 -7.162 -8.436 1.00 97.12 77 GLY A N 1
ATOM 595 C CA . GLY A 1 77 ? 10.611 -6.607 -9.763 1.00 97.12 77 GLY A CA 1
ATOM 596 C C . GLY A 1 77 ? 11.817 -5.881 -10.373 1.00 97.12 77 GLY A C 1
ATOM 597 O O . GLY A 1 77 ? 11.971 -5.880 -11.596 1.00 97.12 77 GLY A O 1
ATOM 598 N N . GLY A 1 78 ? 12.676 -5.292 -9.543 1.00 96.81 78 GLY A N 1
ATOM 599 C CA . GLY A 1 78 ? 13.955 -4.715 -9.947 1.00 96.81 78 GLY A CA 1
ATOM 600 C C . GLY A 1 78 ? 14.989 -5.774 -10.320 1.00 96.81 78 GLY A C 1
ATOM 601 O O . GLY A 1 78 ? 15.507 -5.756 -11.430 1.00 96.81 78 GLY A O 1
ATOM 602 N N . ILE A 1 79 ? 15.235 -6.745 -9.440 1.00 96.50 79 ILE A N 1
ATOM 603 C CA . ILE A 1 79 ? 16.193 -7.836 -9.688 1.00 96.50 79 ILE A CA 1
ATOM 604 C C . ILE A 1 79 ? 15.794 -8.648 -10.927 1.00 96.50 79 ILE A C 1
ATOM 606 O O . ILE A 1 79 ? 16.625 -8.898 -11.795 1.00 96.50 79 ILE A O 1
ATOM 610 N N . ASP A 1 80 ? 14.516 -9.014 -11.051 1.00 96.69 80 ASP A N 1
ATOM 611 C CA . ASP A 1 80 ? 14.002 -9.715 -12.230 1.00 96.69 80 ASP A CA 1
ATOM 612 C C . ASP A 1 80 ? 14.191 -8.886 -13.501 1.00 96.69 80 ASP A C 1
ATOM 614 O O . ASP A 1 80 ? 14.624 -9.422 -14.513 1.00 96.69 80 ASP A O 1
ATOM 618 N N . GLY A 1 81 ? 13.899 -7.582 -13.466 1.00 95.19 81 GLY A N 1
ATOM 619 C CA . GLY A 1 81 ? 14.086 -6.734 -14.644 1.00 95.19 81 GLY A CA 1
ATOM 620 C C . GLY A 1 81 ? 15.548 -6.715 -15.094 1.00 95.19 81 GLY A C 1
ATOM 621 O O . GLY A 1 81 ? 15.819 -6.914 -16.274 1.00 95.19 81 GLY A O 1
ATOM 622 N N . ARG A 1 82 ? 16.486 -6.592 -14.148 1.00 93.38 82 ARG A N 1
ATOM 623 C CA . ARG A 1 82 ? 17.923 -6.635 -14.435 1.00 93.38 82 ARG A CA 1
ATOM 624 C C . ARG A 1 82 ? 18.342 -7.962 -15.067 1.00 93.38 82 ARG A C 1
ATOM 626 O O . ARG A 1 82 ? 19.050 -7.961 -16.065 1.00 93.38 82 ARG A O 1
ATOM 633 N N . ASN A 1 83 ? 17.876 -9.083 -14.520 1.00 94.44 83 ASN A N 1
ATOM 634 C CA . ASN A 1 83 ? 18.168 -10.416 -15.057 1.00 94.44 83 ASN A CA 1
ATOM 635 C C . ASN A 1 83 ? 17.585 -10.650 -16.464 1.00 94.44 83 ASN A C 1
ATOM 637 O O . ASN A 1 83 ? 17.914 -11.646 -17.099 1.00 94.44 83 ASN A O 1
ATOM 641 N N . ASN A 1 84 ? 16.706 -9.760 -16.930 1.00 94.00 84 ASN A N 1
ATOM 642 C CA . ASN A 1 84 ? 16.101 -9.775 -18.258 1.00 94.00 84 ASN A CA 1
ATOM 643 C C . ASN A 1 84 ? 16.494 -8.530 -19.085 1.00 94.00 84 ASN A C 1
ATOM 645 O O . ASN A 1 84 ? 15.734 -8.126 -19.966 1.00 94.00 84 ASN A O 1
ATOM 649 N N . ASP A 1 85 ? 17.634 -7.901 -18.774 1.00 94.25 85 ASP A N 1
ATOM 650 C CA . ASP A 1 85 ? 18.219 -6.764 -19.505 1.00 94.25 85 ASP A CA 1
ATOM 651 C C . ASP A 1 85 ? 17.298 -5.533 -19.637 1.00 94.25 85 ASP A C 1
ATOM 653 O O . ASP A 1 85 ? 17.337 -4.797 -20.628 1.00 94.25 85 ASP A O 1
ATOM 657 N N . TYR A 1 86 ? 16.449 -5.287 -18.633 1.00 95.75 86 TYR A N 1
ATOM 658 C CA . TYR A 1 86 ? 15.583 -4.107 -18.615 1.00 95.75 86 TYR A CA 1
ATOM 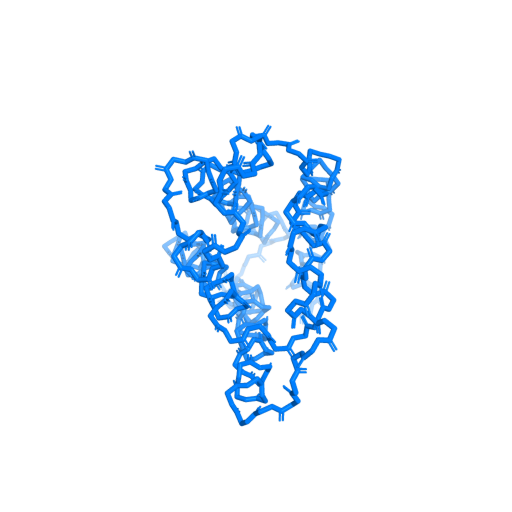659 C C . TYR A 1 86 ? 16.423 -2.833 -18.567 1.00 95.75 86 TYR A C 1
ATOM 661 O O . TYR A 1 86 ? 17.342 -2.681 -17.763 1.00 95.75 86 TYR A O 1
ATOM 669 N N . ARG A 1 87 ? 16.059 -1.866 -19.408 1.00 95.38 87 ARG A N 1
ATOM 670 C CA . ARG A 1 87 ? 16.642 -0.525 -19.383 1.00 95.38 87 ARG A CA 1
ATOM 671 C C . ARG A 1 87 ? 15.876 0.334 -18.382 1.00 95.38 87 ARG A C 1
ATOM 673 O O . ARG A 1 87 ? 14.808 -0.038 -17.892 1.00 95.38 87 ARG A O 1
ATOM 680 N N . PHE A 1 88 ? 16.385 1.537 -18.121 1.00 96.94 88 PHE A N 1
ATOM 681 C CA . PHE A 1 88 ? 15.749 2.503 -17.218 1.00 96.94 88 PHE A CA 1
ATOM 682 C C . PHE A 1 88 ? 14.229 2.627 -17.430 1.00 96.94 88 PHE A C 1
ATOM 684 O O . PHE A 1 88 ? 13.455 2.516 -16.481 1.00 96.94 88 PHE A O 1
ATOM 691 N N . TRP A 1 89 ? 13.784 2.812 -18.676 1.00 96.88 89 TRP A N 1
ATOM 692 C CA . TRP A 1 89 ? 12.362 2.991 -18.976 1.00 96.88 89 TRP A CA 1
ATOM 693 C C . TRP A 1 89 ? 11.529 1.730 -18.747 1.00 96.88 89 TRP A C 1
ATOM 695 O O . TRP A 1 89 ? 10.390 1.844 -18.302 1.00 96.88 89 TRP A O 1
ATOM 705 N N . ASP A 1 90 ? 12.093 0.542 -18.961 1.00 96.56 90 ASP A N 1
ATOM 706 C CA . ASP A 1 90 ? 11.402 -0.722 -18.701 1.00 96.56 90 ASP A CA 1
ATOM 707 C C . ASP A 1 90 ? 11.145 -0.902 -17.198 1.00 96.56 90 ASP A C 1
ATOM 709 O O . ASP A 1 90 ? 10.035 -1.256 -16.783 1.00 96.56 90 ASP A O 1
ATOM 713 N N . HIS A 1 91 ? 12.136 -0.573 -16.362 1.00 96.88 91 HIS A N 1
ATOM 714 C CA . HIS A 1 91 ? 11.964 -0.530 -14.910 1.00 96.88 91 HIS A CA 1
ATOM 715 C C . HIS A 1 91 ? 10.966 0.542 -14.473 1.00 96.88 91 HIS A C 1
ATOM 717 O O . HIS A 1 91 ? 10.082 0.260 -13.663 1.00 96.88 91 HIS A O 1
ATOM 723 N N . ALA A 1 92 ? 11.077 1.756 -15.018 1.00 97.69 92 ALA A N 1
ATOM 724 C CA . ALA A 1 92 ? 10.200 2.863 -14.656 1.00 97.69 92 ALA A CA 1
ATOM 725 C C . ALA A 1 92 ? 8.739 2.520 -14.962 1.00 97.69 92 ALA A C 1
ATOM 727 O O . ALA A 1 92 ? 7.884 2.625 -14.084 1.00 97.69 92 ALA A O 1
ATOM 728 N N . ILE A 1 93 ? 8.459 2.026 -16.171 1.00 97.69 93 ILE A N 1
ATOM 729 C CA . ILE A 1 93 ? 7.117 1.604 -16.584 1.00 97.69 93 ILE A CA 1
ATOM 730 C C . ILE A 1 93 ? 6.622 0.455 -15.703 1.00 97.69 93 ILE A C 1
ATOM 732 O O . ILE A 1 93 ? 5.481 0.487 -15.246 1.00 97.69 93 ILE A O 1
ATOM 736 N N . ARG A 1 94 ? 7.464 -0.541 -15.398 1.00 97.50 94 ARG A N 1
ATOM 737 C CA . ARG A 1 94 ? 7.093 -1.643 -14.497 1.00 97.50 94 ARG A CA 1
ATOM 738 C C . ARG A 1 94 ? 6.677 -1.138 -13.114 1.00 97.50 94 ARG A C 1
ATOM 740 O O . ARG A 1 94 ? 5.622 -1.541 -12.625 1.00 97.50 94 ARG A O 1
ATOM 747 N N . PHE A 1 95 ? 7.474 -0.278 -12.485 1.00 98.00 95 PHE A N 1
ATOM 748 C CA . PHE A 1 95 ? 7.167 0.243 -11.152 1.00 98.00 95 PHE A CA 1
ATOM 749 C C . PHE A 1 95 ? 5.960 1.182 -11.156 1.00 98.00 95 PHE A C 1
ATOM 751 O O . PHE A 1 95 ? 5.142 1.104 -10.240 1.00 98.00 95 PHE A O 1
ATOM 758 N N . LEU A 1 96 ? 5.776 1.966 -12.222 1.00 98.38 96 LEU A N 1
ATOM 759 C CA . LEU A 1 96 ? 4.571 2.766 -12.436 1.00 98.38 96 LEU A CA 1
ATOM 760 C C . LEU A 1 96 ? 3.319 1.894 -12.564 1.00 98.38 96 LEU A C 1
ATOM 762 O O . LEU A 1 96 ? 2.300 2.223 -11.966 1.00 98.38 96 LEU A O 1
ATOM 766 N N . ILE A 1 97 ? 3.384 0.775 -13.292 1.00 98.25 97 ILE A N 1
ATOM 767 C CA . ILE A 1 97 ? 2.259 -0.165 -13.412 1.00 98.25 97 ILE A CA 1
ATOM 768 C C . ILE A 1 97 ? 1.919 -0.763 -12.046 1.00 98.25 97 ILE A C 1
ATOM 770 O O . ILE A 1 97 ? 0.756 -0.755 -11.656 1.00 98.25 97 ILE A O 1
ATOM 774 N N . ILE A 1 98 ? 2.915 -1.258 -11.304 1.00 98.12 98 ILE A N 1
ATOM 775 C CA . ILE A 1 98 ? 2.692 -1.881 -9.990 1.00 98.12 98 ILE A CA 1
ATOM 776 C C . ILE A 1 98 ? 2.142 -0.847 -8.999 1.00 98.12 98 ILE A C 1
ATOM 778 O O . ILE A 1 98 ? 1.073 -1.051 -8.426 1.00 98.12 98 ILE A O 1
ATOM 782 N N . GLY A 1 99 ? 2.832 0.282 -8.825 1.00 97.88 99 GLY A N 1
ATOM 783 C CA . GLY A 1 99 ? 2.422 1.339 -7.901 1.00 97.88 99 GLY A CA 1
ATOM 784 C C . GLY A 1 99 ? 1.085 1.970 -8.288 1.00 97.88 99 GLY A C 1
ATOM 785 O O . GLY A 1 99 ? 0.234 2.189 -7.430 1.00 97.88 99 GLY A O 1
ATOM 786 N N . GLY A 1 100 ? 0.866 2.204 -9.582 1.00 97.94 100 GLY A N 1
ATOM 787 C CA . GLY A 1 100 ? -0.385 2.725 -10.123 1.00 97.94 100 GLY A CA 1
ATOM 788 C C . GLY A 1 100 ? -1.560 1.769 -9.925 1.00 97.94 100 GLY A C 1
ATOM 789 O O . GLY A 1 100 ? -2.627 2.214 -9.516 1.00 97.94 100 GLY A O 1
ATOM 790 N N . ALA A 1 101 ? -1.369 0.463 -10.133 1.00 98.12 101 ALA A N 1
ATOM 791 C CA . ALA A 1 101 ? -2.404 -0.542 -9.892 1.00 98.12 101 ALA A CA 1
ATOM 792 C C . ALA A 1 101 ? -2.785 -0.625 -8.408 1.00 98.12 101 ALA A C 1
ATOM 794 O O . ALA A 1 101 ? -3.969 -0.557 -8.079 1.00 98.12 101 ALA A O 1
ATOM 795 N N . VAL A 1 102 ? -1.790 -0.687 -7.513 1.00 98.00 102 VAL A N 1
ATOM 796 C CA . VAL A 1 102 ? -2.018 -0.650 -6.059 1.00 98.00 102 VAL A CA 1
ATOM 797 C C . VAL A 1 102 ? -2.761 0.624 -5.671 1.00 98.00 102 VAL A C 1
ATOM 799 O O . VAL A 1 102 ? -3.679 0.580 -4.855 1.00 98.00 102 VAL A O 1
ATOM 802 N N . LYS A 1 103 ? -2.418 1.760 -6.289 1.00 97.38 103 LYS A N 1
ATOM 803 C CA . LYS A 1 103 ? -3.060 3.033 -5.978 1.00 97.38 103 LYS A CA 1
ATOM 804 C C . LYS A 1 103 ? -4.488 3.146 -6.498 1.00 97.38 103 LYS A C 1
ATOM 806 O O . LYS A 1 103 ? -5.358 3.665 -5.806 1.00 97.38 103 LYS A O 1
ATOM 811 N N . ALA A 1 104 ? -4.738 2.654 -7.704 1.00 97.62 104 ALA A N 1
ATOM 812 C CA . ALA A 1 104 ? -6.082 2.573 -8.256 1.00 97.62 104 ALA A CA 1
ATOM 813 C C . ALA A 1 104 ? -6.964 1.642 -7.410 1.00 97.62 104 ALA A C 1
ATOM 815 O O . ALA A 1 104 ? -8.118 1.971 -7.143 1.00 97.62 104 ALA A O 1
ATOM 816 N N . PHE A 1 105 ? -6.409 0.520 -6.939 1.00 97.88 105 PHE A N 1
ATOM 817 C CA . PHE A 1 105 ? -7.089 -0.394 -6.025 1.00 97.88 105 PHE A CA 1
ATOM 818 C C . PHE A 1 105 ? -7.395 0.256 -4.672 1.00 97.88 105 PHE A C 1
ATOM 820 O O . PHE A 1 105 ? -8.509 0.122 -4.181 1.00 97.88 105 PHE A O 1
ATOM 827 N N . ASP A 1 106 ? -6.453 1.003 -4.099 1.00 96.19 106 ASP A N 1
ATOM 828 C CA . ASP A 1 106 ? -6.669 1.781 -2.875 1.00 96.19 106 ASP A CA 1
ATOM 829 C C . ASP A 1 106 ? -7.866 2.736 -3.018 1.00 96.19 106 ASP A C 1
ATOM 831 O O . ASP A 1 106 ? -8.822 2.656 -2.255 1.00 96.19 106 ASP A O 1
ATOM 835 N N . ILE A 1 107 ? -7.889 3.561 -4.069 1.00 95.56 107 ILE A N 1
ATOM 836 C CA . ILE A 1 107 ? -8.966 4.540 -4.291 1.00 95.56 107 ILE A CA 1
ATOM 837 C C . ILE A 1 107 ? -10.308 3.859 -4.601 1.00 95.56 107 ILE A C 1
ATOM 839 O O . ILE A 1 107 ? -11.346 4.220 -4.051 1.00 95.56 107 ILE A O 1
ATOM 843 N N . GLY A 1 108 ? -10.316 2.907 -5.534 1.00 95.38 108 GLY A N 1
ATOM 844 C CA . GLY A 1 108 ? -11.552 2.310 -6.039 1.00 95.38 108 GLY A CA 1
ATOM 845 C C . GLY A 1 108 ? -12.105 1.210 -5.137 1.00 95.38 108 GLY A C 1
ATOM 846 O O . GLY A 1 108 ? -13.304 1.151 -4.886 1.00 95.38 108 GLY A O 1
ATOM 847 N N . CYS A 1 109 ? -11.248 0.324 -4.639 1.00 95.81 109 CYS A N 1
ATOM 848 C CA . CYS A 1 109 ? -11.678 -0.798 -3.814 1.00 95.81 109 CYS A CA 1
ATOM 849 C C . CYS A 1 109 ? -11.719 -0.418 -2.337 1.00 95.81 109 CYS A C 1
ATOM 851 O O . CYS A 1 109 ? -12.747 -0.614 -1.705 1.00 95.81 109 CYS A O 1
ATOM 853 N N . LEU A 1 110 ? -10.645 0.143 -1.778 1.00 94.69 110 LEU A N 1
ATOM 854 C CA . LEU A 1 110 ? -10.577 0.376 -0.333 1.00 94.69 110 LEU A CA 1
ATOM 855 C C . LEU A 1 110 ? -11.371 1.625 0.068 1.00 94.69 110 LEU A C 1
ATOM 857 O O . LEU A 1 110 ? -12.322 1.530 0.840 1.00 94.69 110 LEU A O 1
ATOM 861 N N . ASP A 1 111 ? -11.050 2.778 -0.511 1.00 92.38 111 ASP A N 1
ATOM 862 C CA . ASP A 1 111 ? -11.675 4.052 -0.146 1.00 92.38 111 ASP A CA 1
ATOM 863 C C . ASP A 1 111 ? -13.121 4.177 -0.632 1.00 92.38 111 ASP A C 1
ATOM 865 O O . ASP A 1 111 ? -13.926 4.841 0.017 1.00 92.38 111 ASP A O 1
ATOM 869 N N . TYR A 1 112 ? -13.471 3.592 -1.782 1.00 93.69 112 TYR A N 1
ATOM 870 C CA . TYR A 1 112 ? -14.839 3.653 -2.296 1.00 93.69 112 TYR A CA 1
ATOM 871 C C . TYR A 1 112 ? -15.668 2.439 -1.872 1.00 93.69 112 TYR A C 1
ATOM 873 O O . TYR A 1 112 ? -16.644 2.609 -1.142 1.00 93.69 112 TYR A O 1
ATOM 881 N N . ILE A 1 113 ? -15.311 1.219 -2.288 1.00 94.62 113 ILE A N 1
ATOM 882 C CA . ILE A 1 113 ? -16.144 0.036 -2.012 1.00 94.62 113 ILE A CA 1
ATOM 883 C C . ILE A 1 113 ? -16.092 -0.344 -0.527 1.00 94.62 113 ILE A C 1
ATOM 885 O O . ILE A 1 113 ? -17.124 -0.311 0.139 1.00 94.62 113 ILE A O 1
ATOM 889 N N . LEU A 1 114 ? -14.916 -0.684 0.003 1.00 94.31 114 LEU A N 1
ATOM 890 C CA . LEU A 1 114 ? -14.749 -1.226 1.352 1.00 94.31 114 LEU A CA 1
ATOM 891 C C . LEU A 1 114 ? -15.211 -0.223 2.412 1.00 94.31 114 LEU A C 1
ATOM 893 O O . LEU A 1 114 ? -15.975 -0.588 3.300 1.00 94.31 114 LEU A O 1
ATOM 897 N N . LEU A 1 115 ? -14.808 1.041 2.2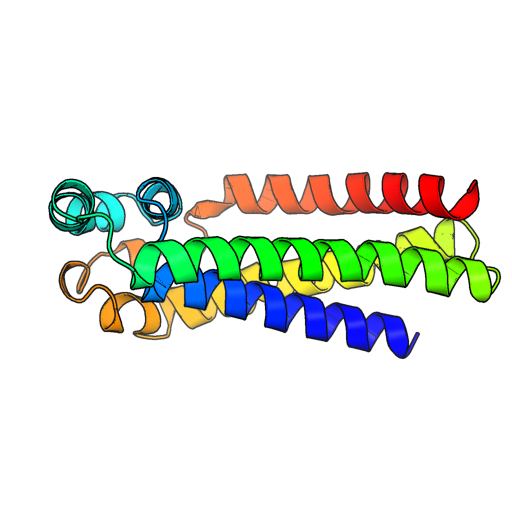87 1.00 92.44 115 LEU A N 1
ATOM 898 C CA . LEU A 1 115 ? -15.167 2.090 3.236 1.00 92.44 115 LEU A CA 1
ATOM 899 C C . LEU A 1 115 ? -16.655 2.469 3.170 1.00 92.44 115 LEU A C 1
ATOM 901 O O . LEU A 1 115 ? -17.305 2.518 4.210 1.00 92.44 115 LEU A O 1
ATOM 905 N N . THR A 1 116 ? -17.189 2.744 1.967 1.00 91.44 116 THR A N 1
ATOM 906 C CA . THR A 1 116 ? -18.512 3.394 1.824 1.00 91.44 116 THR A CA 1
ATOM 907 C C . THR A 1 116 ? -19.657 2.451 1.485 1.00 91.44 116 THR A C 1
ATOM 909 O O . THR A 1 116 ? -20.814 2.758 1.774 1.00 91.44 116 THR A O 1
ATOM 912 N N . LYS A 1 117 ? -19.368 1.315 0.841 1.00 92.56 117 LYS A N 1
ATOM 913 C CA . LYS A 1 117 ? -20.386 0.378 0.336 1.00 92.56 117 LYS A CA 1
ATOM 914 C C . LYS A 1 117 ? -20.485 -0.904 1.145 1.00 92.56 117 LYS A C 1
ATOM 916 O O . LYS A 1 117 ? -21.439 -1.650 0.950 1.00 92.56 117 LYS A O 1
ATOM 921 N N . THR A 1 118 ? -19.535 -1.164 2.039 1.00 92.25 118 THR A N 1
ATOM 922 C CA . THR A 1 118 ? -19.561 -2.344 2.906 1.00 92.25 118 THR A CA 1
ATOM 923 C C . THR A 1 118 ? -19.621 -1.950 4.376 1.00 92.25 118 THR A C 1
ATOM 925 O O . THR A 1 118 ? -19.255 -0.839 4.743 1.00 92.25 118 THR A O 1
ATOM 928 N N . HIS A 1 119 ? -20.042 -2.890 5.222 1.00 93.69 119 HIS A N 1
ATOM 929 C CA . HIS A 1 119 ? -19.993 -2.750 6.680 1.00 93.69 119 HIS A CA 1
ATOM 930 C C . HIS A 1 119 ? -18.685 -3.302 7.277 1.00 93.69 119 HIS A C 1
ATOM 932 O O . HIS A 1 119 ? -18.662 -3.754 8.420 1.00 93.69 119 HIS A O 1
ATOM 938 N N . PHE A 1 120 ? -17.598 -3.335 6.494 1.00 95.31 120 PHE A N 1
ATOM 939 C CA . PHE A 1 120 ? -16.346 -3.975 6.901 1.00 95.31 120 PHE A CA 1
ATOM 940 C C . PHE A 1 120 ? -15.784 -3.381 8.195 1.00 95.31 120 PHE A C 1
ATOM 942 O O . PHE A 1 120 ? -15.483 -4.122 9.125 1.00 95.31 120 PHE A O 1
ATOM 949 N N . PHE A 1 121 ? -15.674 -2.053 8.293 1.00 94.25 121 PHE A N 1
ATOM 950 C CA . PHE A 1 121 ? -15.123 -1.412 9.490 1.00 94.25 121 PHE A CA 1
ATOM 951 C C . PHE A 1 121 ? -16.092 -1.466 10.671 1.00 94.25 121 PHE A C 1
ATOM 953 O O . PHE A 1 121 ? -15.667 -1.720 11.792 1.00 94.25 121 PHE A O 1
ATOM 960 N N . GLN A 1 122 ? -17.391 -1.311 10.423 1.00 94.88 122 GLN A N 1
ATOM 961 C CA . GLN A 1 122 ? -18.445 -1.354 11.437 1.00 94.88 122 GLN A CA 1
ATOM 962 C C . GLN A 1 122 ? -18.575 -2.751 12.054 1.00 94.88 122 GLN A C 1
ATOM 964 O O . GLN A 1 122 ? -18.887 -2.874 13.231 1.00 94.88 122 GLN A O 1
ATOM 969 N N . HIS A 1 123 ? -18.261 -3.807 11.299 1.00 95.25 123 HIS A N 1
ATOM 970 C CA . HIS A 1 123 ? -18.183 -5.162 11.839 1.00 95.25 123 HIS A CA 1
ATOM 971 C C . HIS A 1 123 ? -17.122 -5.294 12.949 1.00 95.25 123 HIS A C 1
ATOM 973 O O . HIS A 1 123 ? -17.347 -5.990 13.935 1.00 95.25 123 HIS A O 1
ATOM 979 N N . TYR A 1 124 ? -15.978 -4.612 12.814 1.00 93.88 124 TYR A N 1
ATOM 980 C CA . TYR A 1 124 ? -14.888 -4.642 13.803 1.00 93.88 124 TYR A CA 1
ATOM 981 C C . TYR A 1 124 ? -14.976 -3.524 14.856 1.00 93.88 124 TYR A C 1
ATOM 983 O O . TYR A 1 124 ? -14.474 -3.676 15.979 1.00 93.88 124 TYR A O 1
ATOM 991 N N . PHE A 1 125 ? -15.619 -2.413 14.501 1.00 94.31 125 PHE A N 1
ATOM 992 C CA . PHE A 1 125 ? -15.816 -1.212 15.311 1.00 94.31 125 PHE A CA 1
ATOM 993 C C . PHE A 1 125 ? -17.309 -0.840 15.355 1.00 94.31 125 PHE A C 1
ATOM 995 O O . PHE A 1 125 ? -17.696 0.191 14.791 1.00 94.31 125 PHE A O 1
ATOM 1002 N N . PRO A 1 126 ? -18.170 -1.662 15.982 1.00 95.31 126 PRO A N 1
ATOM 1003 C CA . PRO A 1 126 ? -19.615 -1.414 16.027 1.00 95.31 126 PRO A CA 1
ATOM 1004 C C . PRO A 1 126 ? -19.973 -0.067 16.669 1.00 95.31 126 PRO A C 1
ATOM 1006 O O . PRO A 1 126 ? -20.942 0.571 16.281 1.00 95.31 126 PRO A O 1
ATOM 1009 N N . GLU A 1 127 ? -19.145 0.437 17.583 1.00 94.88 127 GLU A N 1
ATOM 1010 C CA . GLU A 1 127 ? -19.269 1.763 18.198 1.00 94.88 127 GLU A CA 1
ATOM 1011 C C . GLU A 1 127 ? -19.159 2.937 17.207 1.00 94.88 127 GLU A C 1
ATOM 1013 O O . GLU A 1 127 ? -19.493 4.067 17.550 1.00 94.88 127 GLU A O 1
ATOM 1018 N N . THR A 1 128 ? -18.696 2.682 15.981 1.00 94.88 128 THR A N 1
ATOM 1019 C CA . THR A 1 128 ? -18.611 3.676 14.898 1.00 94.88 128 THR A CA 1
ATOM 1020 C C . THR A 1 128 ? -19.782 3.576 13.914 1.00 94.88 128 THR A C 1
ATOM 1022 O O . THR A 1 128 ? -19.779 4.215 12.857 1.00 94.88 128 THR A O 1
ATOM 1025 N N . GLU A 1 129 ? -20.782 2.742 14.207 1.00 93.50 129 GLU A N 1
ATOM 1026 C CA . GLU A 1 129 ? -21.980 2.632 13.385 1.00 93.50 129 GLU A CA 1
ATOM 1027 C C . GLU A 1 129 ? -22.742 3.969 13.362 1.00 93.50 129 GLU A C 1
ATOM 1029 O O . GLU A 1 129 ? -22.921 4.637 14.377 1.00 93.50 129 GLU A O 1
ATOM 1034 N N . GLY A 1 130 ? -23.151 4.403 12.167 1.00 90.81 130 GLY A N 1
ATOM 1035 C CA . GLY A 1 130 ? -23.796 5.705 11.965 1.00 90.81 130 GLY A CA 1
ATOM 1036 C C . GLY A 1 130 ? -22.842 6.896 11.793 1.00 90.81 130 GLY A C 1
ATOM 1037 O O . GLY A 1 130 ? -23.312 7.977 11.425 1.00 90.81 130 GLY A O 1
ATOM 1038 N N . CYS A 1 131 ? -21.522 6.727 11.965 1.00 95.06 131 CYS A N 1
ATOM 1039 C CA . CYS A 1 131 ? -20.553 7.767 11.609 1.00 95.06 131 CYS A CA 1
ATOM 1040 C C . CYS A 1 131 ? -20.669 8.122 10.117 1.00 95.06 131 CYS A C 1
ATOM 1042 O O . CYS A 1 131 ? -20.608 7.257 9.236 1.00 95.06 131 CYS A O 1
ATOM 1044 N N . LYS A 1 132 ? -20.802 9.419 9.820 1.00 92.56 132 LYS A N 1
ATOM 1045 C CA . LYS A 1 132 ? -20.922 9.934 8.447 1.00 92.56 132 LYS A CA 1
ATOM 1046 C C . LYS A 1 132 ? -19.623 9.754 7.668 1.00 92.56 132 LYS A C 1
ATOM 1048 O O . LYS A 1 132 ? -19.668 9.612 6.447 1.00 92.56 132 LYS A O 1
ATOM 1053 N N . GLY A 1 133 ? -18.488 9.719 8.363 1.00 90.12 133 GLY A N 1
ATOM 1054 C CA . GLY A 1 133 ? -17.168 9.516 7.786 1.00 90.12 133 GLY A CA 1
ATOM 1055 C C . GLY A 1 133 ? -17.052 8.234 6.968 1.00 90.12 133 GLY A C 1
ATOM 1056 O O . GLY A 1 133 ? -16.395 8.242 5.929 1.00 90.12 133 GLY A O 1
ATOM 1057 N N . TRP A 1 134 ? -17.755 7.164 7.354 1.00 91.25 134 TRP A N 1
ATOM 1058 C CA . TRP A 1 134 ? -17.775 5.924 6.575 1.00 91.25 134 TRP A CA 1
ATOM 1059 C C . TRP A 1 134 ? -18.386 6.097 5.184 1.00 91.25 134 TRP A C 1
ATOM 1061 O O . TRP A 1 134 ? -17.992 5.413 4.253 1.00 91.25 134 TRP A O 1
ATOM 1071 N N . GLN A 1 135 ? -19.298 7.052 5.003 1.00 88.94 135 GLN A N 1
ATOM 1072 C CA . GLN A 1 135 ? -19.929 7.341 3.711 1.00 88.94 135 GLN A CA 1
ATOM 1073 C C . GLN A 1 135 ? -19.176 8.418 2.908 1.00 88.94 135 GLN A C 1
ATOM 1075 O O . GLN A 1 135 ? -19.544 8.723 1.770 1.00 88.94 135 GLN A O 1
ATOM 1080 N N . GLN A 1 136 ? -18.118 9.012 3.471 1.00 90.31 136 GLN A N 1
ATOM 1081 C CA . GLN A 1 136 ? -17.406 10.131 2.862 1.00 90.31 136 GLN A CA 1
ATOM 1082 C C . GLN A 1 136 ? -16.257 9.654 1.967 1.00 90.31 136 GLN A C 1
ATOM 1084 O O . GLN A 1 136 ? -15.085 9.649 2.354 1.00 90.31 136 GLN A O 1
ATOM 1089 N N . PHE A 1 137 ? -16.579 9.335 0.713 1.00 89.62 137 PHE A N 1
ATOM 1090 C CA . PHE A 1 137 ? -15.550 9.056 -0.285 1.00 89.62 137 PHE A CA 1
ATOM 1091 C C . PHE A 1 137 ? -14.592 10.248 -0.458 1.00 89.62 137 PHE A C 1
ATOM 1093 O O . PHE A 1 137 ? -15.005 11.392 -0.678 1.00 89.62 137 PHE A O 1
ATOM 1100 N N . GLY A 1 138 ? -13.288 9.974 -0.386 1.00 85.62 138 GLY A N 1
ATOM 1101 C CA . GLY A 1 138 ? -12.245 10.974 -0.594 1.00 85.62 138 GLY A CA 1
ATOM 1102 C C . GLY A 1 138 ? -12.010 11.920 0.587 1.00 85.62 138 GLY A C 1
ATOM 1103 O O . GLY A 1 138 ? -11.455 13.003 0.379 1.00 85.62 138 GLY A O 1
ATOM 1104 N N . TYR A 1 139 ? -12.374 11.543 1.818 1.00 88.50 139 TYR A N 1
ATOM 1105 C CA . TYR A 1 139 ? -11.978 12.293 3.023 1.00 88.50 139 TYR A CA 1
ATOM 1106 C C . TYR A 1 139 ? -10.444 12.464 3.124 1.00 88.50 139 TYR A C 1
ATOM 1108 O O . TYR A 1 139 ? -9.944 13.493 3.576 1.00 88.50 139 TYR A O 1
ATOM 1116 N N . ASN A 1 140 ? -9.686 11.497 2.601 1.00 88.62 140 ASN A N 1
ATOM 1117 C CA . ASN A 1 140 ? -8.224 11.467 2.538 1.00 88.62 140 ASN A CA 1
ATOM 1118 C C . ASN A 1 140 ? -7.638 12.064 1.231 1.00 88.62 140 ASN A C 1
ATOM 1120 O O . ASN A 1 140 ? -6.455 11.874 0.942 1.00 88.62 140 ASN A O 1
ATOM 1124 N N . ARG A 1 141 ? -8.410 12.824 0.432 1.00 91.19 141 ARG A N 1
ATOM 1125 C CA . ARG A 1 141 ? -8.011 13.293 -0.918 1.00 91.19 141 ARG A CA 1
ATOM 1126 C C . ARG A 1 141 ? -6.6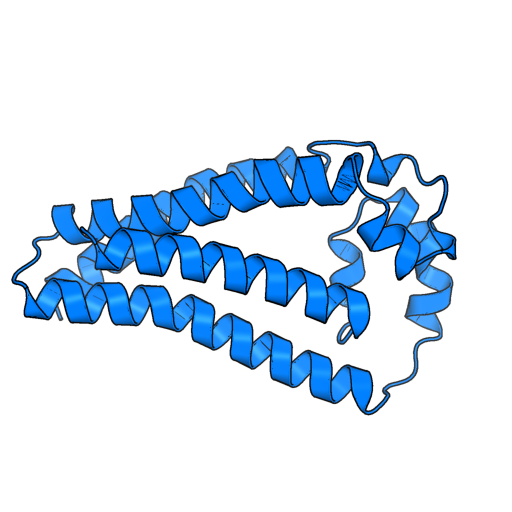40 13.974 -0.981 1.00 91.19 141 ARG A C 1
ATOM 1128 O O . ARG A 1 141 ? -5.887 13.752 -1.924 1.00 91.19 141 ARG A O 1
ATOM 1135 N N . LYS A 1 142 ? -6.289 14.796 0.014 1.00 91.12 142 LYS A N 1
ATOM 1136 C CA . LYS A 1 142 ? -4.969 15.457 0.066 1.00 91.12 142 LYS A CA 1
ATOM 1137 C C . LYS A 1 142 ? -3.827 14.434 0.113 1.00 91.12 142 LYS A C 1
ATOM 1139 O O . LYS A 1 142 ? -2.833 14.580 -0.595 1.00 91.12 142 LYS A O 1
ATOM 1144 N N . GLN A 1 143 ? -3.985 13.387 0.920 1.00 90.88 143 GLN A N 1
ATOM 1145 C CA . GLN A 1 143 ? -3.025 12.290 1.016 1.00 90.88 143 GLN A CA 1
ATOM 1146 C C . GLN A 1 143 ? -2.996 11.455 -0.268 1.00 90.88 143 GLN A C 1
ATOM 1148 O O . GLN A 1 143 ? -1.907 11.129 -0.738 1.00 90.88 143 GLN A O 1
ATOM 1153 N N . GLN A 1 144 ? -4.163 11.179 -0.854 1.00 92.69 144 GLN A N 1
ATOM 1154 C CA . GLN A 1 144 ? -4.304 10.471 -2.128 1.00 92.69 144 GLN A CA 1
ATOM 1155 C C . GLN A 1 144 ? -3.522 11.171 -3.252 1.00 92.69 144 GLN A C 1
ATOM 1157 O O . GLN A 1 144 ? -2.671 10.553 -3.888 1.00 92.69 144 GLN A O 1
ATOM 1162 N N . ILE A 1 145 ? -3.714 12.485 -3.420 1.00 94.69 145 ILE A N 1
ATOM 1163 C CA . ILE A 1 145 ? -2.991 13.300 -4.412 1.00 94.69 145 ILE A CA 1
ATOM 1164 C C . ILE A 1 145 ? -1.482 13.258 -4.163 1.00 94.69 145 ILE A C 1
ATOM 1166 O O . ILE A 1 145 ? -0.708 13.018 -5.089 1.00 94.69 145 ILE A O 1
ATOM 1170 N N . ARG A 1 146 ? -1.052 13.443 -2.909 1.00 95.62 146 ARG A N 1
ATOM 1171 C CA . ARG A 1 146 ? 0.369 13.374 -2.548 1.00 95.62 146 ARG A CA 1
ATOM 1172 C C . ARG A 1 146 ? 0.977 12.027 -2.941 1.00 95.62 146 ARG A C 1
ATOM 1174 O O . ARG A 1 146 ? 2.062 11.991 -3.509 1.00 95.62 146 ARG A O 1
ATOM 1181 N N . GLN A 1 147 ? 0.286 10.925 -2.667 1.00 93.75 147 GLN A N 1
ATOM 1182 C CA . GLN A 1 147 ? 0.759 9.587 -3.023 1.00 93.75 147 GLN A CA 1
ATOM 1183 C C . GLN A 1 147 ? 0.798 9.372 -4.543 1.00 93.75 147 GLN A C 1
ATOM 1185 O O . GLN A 1 147 ? 1.768 8.801 -5.031 1.00 93.75 147 GLN A O 1
ATOM 1190 N N . CYS A 1 148 ? -0.170 9.898 -5.301 1.00 94.88 148 CYS A N 1
ATOM 1191 C CA . CYS A 1 148 ? -0.138 9.863 -6.769 1.00 94.88 148 CYS A CA 1
ATOM 1192 C C . CYS A 1 148 ? 1.060 10.618 -7.371 1.00 94.88 148 CYS A C 1
ATOM 1194 O O . CYS A 1 148 ? 1.496 10.266 -8.460 1.00 94.88 148 CYS A O 1
ATOM 1196 N N . ILE A 1 149 ? 1.608 11.619 -6.674 1.00 96.50 149 ILE A N 1
ATOM 1197 C CA . ILE A 1 149 ? 2.837 12.328 -7.079 1.00 96.50 149 ILE A CA 1
ATOM 1198 C C . ILE A 1 149 ? 4.091 11.557 -6.642 1.00 96.50 149 ILE A C 1
ATOM 1200 O O . ILE A 1 149 ? 5.055 11.451 -7.399 1.00 96.50 149 ILE A O 1
ATOM 1204 N N . ILE A 1 150 ? 4.084 10.993 -5.430 1.00 96.94 150 ILE A N 1
ATOM 1205 C CA . ILE A 1 150 ? 5.225 10.244 -4.882 1.00 96.94 150 ILE A CA 1
ATOM 1206 C C . ILE A 1 150 ? 5.481 8.955 -5.672 1.00 96.94 150 ILE A C 1
ATOM 1208 O O . ILE A 1 150 ? 6.637 8.618 -5.903 1.00 96.94 150 ILE A O 1
ATOM 1212 N N . ILE A 1 151 ? 4.436 8.247 -6.114 1.00 96.94 151 ILE A N 1
ATOM 1213 C CA . ILE A 1 151 ? 4.581 6.971 -6.833 1.00 96.94 151 ILE A CA 1
ATOM 1214 C C . ILE A 1 151 ? 5.464 7.110 -8.086 1.00 96.94 151 ILE A C 1
ATOM 1216 O O . ILE A 1 151 ? 6.419 6.337 -8.198 1.00 96.94 151 ILE A O 1
ATOM 1220 N N . PRO A 1 152 ? 5.236 8.075 -8.999 1.00 97.69 152 PRO A N 1
ATOM 1221 C CA . PRO A 1 152 ? 6.140 8.318 -10.118 1.00 97.69 152 PRO A CA 1
ATOM 1222 C C . PRO A 1 152 ? 7.575 8.617 -9.693 1.00 97.69 152 PRO A C 1
ATOM 1224 O O . PRO A 1 152 ? 8.500 8.015 -10.228 1.00 97.69 152 PRO A O 1
ATOM 1227 N N . ILE A 1 153 ? 7.770 9.483 -8.694 1.00 98.00 153 ILE A N 1
ATOM 1228 C CA . ILE A 1 153 ? 9.106 9.851 -8.204 1.00 98.00 153 ILE A CA 1
ATOM 1229 C C . ILE A 1 153 ? 9.847 8.608 -7.694 1.00 98.00 153 ILE A C 1
ATOM 1231 O O . ILE A 1 153 ? 10.959 8.324 -8.135 1.00 98.00 153 ILE A O 1
ATOM 1235 N N . CYS A 1 154 ? 9.213 7.820 -6.824 1.00 97.38 154 CYS A N 1
ATOM 1236 C CA . CYS A 1 154 ? 9.776 6.571 -6.315 1.00 97.38 154 CYS A CA 1
ATOM 1237 C C . CYS A 1 154 ? 10.014 5.543 -7.428 1.00 97.38 154 CYS A C 1
ATOM 1239 O O . CYS A 1 154 ? 11.002 4.817 -7.373 1.00 97.38 154 CYS A O 1
ATOM 1241 N N . SER A 1 155 ? 9.155 5.499 -8.450 1.00 97.88 155 SER A N 1
ATOM 1242 C CA . SER A 1 155 ? 9.320 4.603 -9.601 1.00 97.88 155 SER A CA 1
ATOM 1243 C C . SER A 1 155 ? 10.559 4.961 -10.419 1.00 97.88 155 SER A C 1
ATOM 1245 O O . SER A 1 155 ? 11.324 4.069 -10.775 1.00 97.88 155 SER A O 1
ATOM 1247 N N . PHE A 1 156 ? 10.805 6.250 -10.671 1.00 98.06 156 PHE A N 1
ATOM 1248 C CA . PHE A 1 156 ? 12.010 6.702 -11.371 1.00 98.06 156 PHE A CA 1
ATOM 1249 C C . PHE A 1 156 ? 13.279 6.490 -10.547 1.00 98.06 156 PHE A C 1
ATOM 1251 O O . PHE A 1 156 ? 14.286 6.049 -11.094 1.00 98.06 156 PHE A O 1
ATOM 1258 N N . ILE A 1 157 ? 13.227 6.739 -9.235 1.00 97.69 157 ILE A N 1
ATOM 1259 C CA . ILE A 1 157 ? 14.352 6.454 -8.335 1.00 97.69 157 ILE A CA 1
ATOM 1260 C C . ILE A 1 157 ? 14.662 4.955 -8.337 1.00 97.69 157 ILE A C 1
ATOM 1262 O O . ILE A 1 157 ? 15.810 4.570 -8.531 1.00 97.69 157 ILE A O 1
ATOM 1266 N N . GLY A 1 158 ? 13.648 4.100 -8.182 1.00 97.00 158 GLY A N 1
ATOM 1267 C CA . GLY A 1 158 ? 13.822 2.649 -8.240 1.00 97.00 158 GLY A CA 1
ATOM 1268 C C . GLY A 1 158 ? 14.388 2.194 -9.584 1.00 97.00 158 GLY A C 1
ATOM 1269 O O . GLY A 1 158 ? 15.312 1.387 -9.623 1.00 97.00 158 GLY A O 1
ATOM 1270 N N . ALA A 1 159 ? 13.887 2.747 -10.688 1.00 97.38 159 ALA A N 1
ATOM 1271 C CA . ALA A 1 159 ? 14.394 2.447 -12.022 1.00 97.38 159 ALA A CA 1
ATOM 1272 C C . ALA A 1 159 ? 15.856 2.851 -12.205 1.00 97.38 159 ALA A C 1
ATOM 1274 O O . ALA A 1 159 ? 16.624 2.093 -12.787 1.00 97.38 159 ALA A O 1
ATOM 1275 N N . TRP A 1 160 ? 16.251 4.012 -11.680 1.00 97.12 160 TRP A N 1
ATOM 1276 C CA . TRP A 1 160 ? 17.644 4.438 -11.666 1.00 97.12 160 TRP A CA 1
ATOM 1277 C C . TRP A 1 160 ? 18.500 3.442 -10.873 1.00 97.12 160 TRP A C 1
ATOM 1279 O O . TRP A 1 160 ? 19.446 2.889 -11.420 1.00 97.12 160 TRP A O 1
ATOM 1289 N N . ILE A 1 161 ? 18.110 3.116 -9.639 1.00 96.38 161 ILE A N 1
ATOM 1290 C CA . ILE A 1 161 ? 18.826 2.159 -8.782 1.00 96.38 161 ILE A CA 1
ATOM 1291 C C . ILE A 1 161 ? 19.054 0.821 -9.506 1.00 96.38 161 ILE A C 1
ATOM 1293 O O . ILE A 1 161 ? 20.190 0.374 -9.620 1.00 96.38 161 ILE A O 1
ATOM 1297 N N . PHE A 1 162 ? 18.003 0.194 -10.038 1.00 95.69 162 PHE A N 1
ATOM 1298 C CA . PHE A 1 162 ? 18.120 -1.131 -10.663 1.00 95.69 162 PHE A CA 1
ATOM 1299 C C . PHE A 1 162 ? 18.749 -1.123 -12.061 1.00 95.69 162 PHE A C 1
ATOM 1301 O O . PHE A 1 162 ? 19.195 -2.169 -12.518 1.00 95.69 162 PHE A O 1
ATOM 1308 N N . CYS A 1 163 ? 18.817 0.033 -12.725 1.00 91.81 163 CYS A N 1
ATOM 1309 C CA . CYS A 1 163 ? 19.526 0.175 -13.995 1.00 91.81 163 CYS A CA 1
ATOM 1310 C C . CYS A 1 163 ? 21.051 0.279 -13.810 1.00 91.81 163 CYS A C 1
ATOM 1312 O O . CYS A 1 163 ? 21.788 -0.013 -14.751 1.00 91.81 163 CYS A O 1
ATOM 1314 N N . TYR A 1 164 ? 21.524 0.739 -12.644 1.00 86.69 164 TYR A N 1
ATOM 1315 C CA . TYR A 1 164 ? 22.945 1.035 -12.398 1.00 86.69 164 TYR A CA 1
ATOM 1316 C C . TYR A 1 164 ? 23.627 0.132 -11.363 1.00 86.69 164 TYR A C 1
ATOM 1318 O O . TYR A 1 164 ? 24.852 0.172 -11.256 1.00 86.69 164 TYR A O 1
ATOM 1326 N N . ILE A 1 165 ? 22.870 -0.665 -10.605 1.00 81.06 165 ILE A N 1
ATOM 1327 C CA . ILE A 1 165 ? 23.409 -1.738 -9.753 1.00 81.06 165 ILE A CA 1
ATOM 1328 C C . ILE A 1 165 ? 23.566 -2.994 -10.584 1.00 81.06 165 ILE A C 1
ATOM 1330 O O . ILE A 1 165 ? 24.604 -3.681 -10.435 1.00 81.06 165 ILE A O 1
#